Protein AF-A0A7S1SXL2-F1 (afdb_monomer_lite)

Secondary structure (DSSP, 8-state):
-TTHHHHT--SSS---------SHHHHHHHHHTS-GGGGSEETTTTEES----HHHHHHHHHHTSTT-EEEHHHHHHHHTT-TT--SPPPPPSB-SSS-EEEHHHHHHHHS-S--EEEE-TT----TT--TT--TTS-EEEE--

Organism: NCBI:txid63592

Sequence (144 aa):
LSVTSPYNADFDGDEMNMHVPQSPETKAEFSEIMAVARNIVSPQSNKPVMGIVQDTLLGCRLMTKRDTMISKELFMNICLWVDDWDGTIPAPAILKPRPLWTGKQIFNMFLPNVNLKKSSAWHADPKGESEDISTGDTRVLIQN

Structure (mmCIF, N/CA/C/O backbone):
data_AF-A0A7S1SXL2-F1
#
_entry.id   AF-A0A7S1SXL2-F1
#
loop_
_atom_site.group_PDB
_atom_site.id
_atom_site.type_symbol
_atom_site.label_atom_id
_atom_site.label_alt_id
_atom_site.label_comp_id
_atom_site.label_asym_id
_atom_site.label_entity_id
_atom_site.label_seq_id
_atom_site.pdbx_PDB_ins_code
_atom_site.Cartn_x
_atom_site.Cartn_y
_atom_site.Cartn_z
_atom_site.occupancy
_atom_site.B_iso_or_equiv
_atom_site.auth_seq_id
_atom_site.auth_comp_id
_atom_site.auth_asym_id
_atom_site.auth_atom_id
_atom_site.pdbx_PDB_model_num
ATOM 1 N N . LEU A 1 1 ? 0.928 -3.902 8.760 1.00 91.50 1 LEU A N 1
ATOM 2 C CA . LEU A 1 1 ? 2.169 -3.100 8.881 1.00 91.50 1 LEU A CA 1
ATOM 3 C C . LEU A 1 1 ? 1.889 -1.603 8.968 1.00 91.50 1 LEU A C 1
ATOM 5 O O . LEU A 1 1 ? 2.352 -0.996 9.909 1.00 91.50 1 LEU A O 1
ATOM 9 N N . SER A 1 2 ? 1.088 -0.996 8.087 1.00 94.50 2 SER A N 1
ATOM 10 C CA . SER A 1 2 ? 0.851 0.465 8.103 1.00 94.50 2 SER A CA 1
ATOM 11 C C . SER A 1 2 ? 0.239 1.059 9.383 1.00 94.50 2 SER A C 1
ATOM 13 O O . SER A 1 2 ? 0.300 2.270 9.570 1.00 94.50 2 SER A O 1
ATOM 15 N N . VAL A 1 3 ? -0.331 0.228 10.261 1.00 95.75 3 VAL A N 1
ATOM 16 C CA . VAL A 1 3 ? -0.855 0.638 11.575 1.00 95.75 3 VAL A CA 1
ATOM 17 C C . VAL A 1 3 ? 0.211 0.676 12.677 1.00 95.75 3 VAL A C 1
ATOM 19 O O . VAL A 1 3 ? -0.079 1.172 13.754 1.00 95.75 3 VAL A O 1
ATOM 22 N N . THR A 1 4 ? 1.442 0.206 12.448 1.00 96.06 4 THR A N 1
ATOM 23 C CA . THR A 1 4 ? 2.496 0.250 13.483 1.00 96.06 4 THR A CA 1
ATOM 24 C C . THR A 1 4 ? 2.891 1.681 13.837 1.00 96.06 4 THR A C 1
ATOM 26 O O . THR A 1 4 ? 3.115 1.987 15.002 1.00 96.06 4 THR A O 1
ATOM 29 N N . SER A 1 5 ? 2.900 2.584 12.848 1.00 94.81 5 SER A N 1
ATOM 30 C CA . SER A 1 5 ? 3.252 3.995 13.034 1.00 94.81 5 SER A CA 1
ATOM 31 C C . SER A 1 5 ? 2.370 4.724 14.059 1.00 94.81 5 SER A C 1
ATOM 33 O O . SER A 1 5 ? 2.938 5.307 14.980 1.00 94.81 5 SER A O 1
ATOM 35 N N . PRO A 1 6 ? 1.022 4.707 13.974 1.00 96.19 6 PRO A N 1
ATOM 36 C CA . PRO A 1 6 ? 0.189 5.364 14.983 1.00 96.19 6 PRO A CA 1
ATOM 37 C C . PRO A 1 6 ? 0.241 4.703 16.368 1.00 96.19 6 PRO A C 1
ATOM 39 O O . PRO A 1 6 ? 0.041 5.403 17.356 1.00 96.19 6 PRO A O 1
ATOM 42 N N . TYR A 1 7 ? 0.521 3.398 16.461 1.00 96.19 7 TYR A N 1
ATOM 43 C CA . TYR A 1 7 ? 0.690 2.719 17.754 1.00 96.19 7 TYR A CA 1
ATOM 44 C C . TYR A 1 7 ? 2.090 2.882 18.350 1.00 96.19 7 TYR A C 1
ATOM 46 O O . TYR A 1 7 ? 2.291 2.506 19.500 1.00 96.19 7 TYR A O 1
ATOM 54 N N . ASN A 1 8 ? 3.036 3.454 17.594 1.00 94.69 8 ASN A N 1
ATOM 55 C CA . ASN A 1 8 ? 4.451 3.511 17.956 1.00 94.69 8 ASN A CA 1
ATOM 56 C C . ASN A 1 8 ? 4.972 2.147 18.442 1.00 94.69 8 ASN A C 1
ATOM 58 O O . ASN A 1 8 ? 5.681 2.070 19.440 1.00 94.69 8 ASN A O 1
ATOM 62 N N . ALA A 1 9 ? 4.547 1.094 17.746 1.00 95.44 9 ALA A N 1
ATOM 63 C CA . ALA A 1 9 ? 4.866 -0.283 18.077 1.00 95.44 9 ALA A CA 1
ATOM 64 C C . ALA A 1 9 ? 5.881 -0.846 17.084 1.00 95.44 9 ALA A C 1
ATOM 66 O O . ALA A 1 9 ? 5.879 -0.480 15.898 1.00 95.44 9 ALA A O 1
ATOM 67 N N . ASP A 1 10 ? 6.682 -1.788 17.551 1.00 93.75 10 ASP A N 1
ATOM 68 C CA . ASP A 1 10 ? 7.487 -2.663 16.718 1.00 93.75 10 ASP A CA 1
ATOM 69 C C . ASP A 1 10 ? 7.120 -4.146 16.954 1.00 93.75 10 ASP A C 1
ATOM 71 O O . ASP A 1 10 ? 5.998 -4.466 17.349 1.00 93.75 10 ASP A O 1
ATOM 75 N N . PHE A 1 11 ? 7.991 -5.073 16.549 1.00 95.06 11 PHE A N 1
ATOM 76 C CA . PHE A 1 11 ? 7.755 -6.517 16.665 1.00 95.06 11 PHE A CA 1
ATOM 77 C C . PHE A 1 11 ? 8.891 -7.222 17.421 1.00 95.06 11 PHE A C 1
ATOM 79 O O . PHE A 1 11 ? 9.175 -8.388 17.139 1.00 95.06 11 PHE A O 1
ATOM 86 N N . ASP A 1 12 ? 9.572 -6.528 18.338 1.00 97.06 12 ASP A N 1
ATOM 87 C CA . ASP A 1 12 ? 10.683 -7.089 19.118 1.00 97.06 12 ASP A CA 1
ATOM 88 C C . ASP A 1 12 ? 10.264 -7.679 20.483 1.00 97.06 12 ASP A C 1
ATOM 90 O O . ASP A 1 12 ? 11.074 -8.313 21.165 1.00 97.06 12 ASP A O 1
ATOM 94 N N . GLY A 1 13 ? 8.980 -7.551 20.833 1.00 96.69 13 GLY A N 1
ATOM 95 C CA . GLY A 1 13 ? 8.417 -8.024 22.099 1.00 96.69 13 GLY A CA 1
ATOM 96 C C . GLY A 1 13 ? 7.257 -7.187 22.644 1.00 96.69 13 GLY A C 1
ATOM 97 O O . GLY A 1 13 ? 6.745 -7.527 23.708 1.00 96.69 13 GLY A O 1
ATOM 98 N N . ASP A 1 14 ? 6.839 -6.128 21.941 1.00 97.12 14 ASP A N 1
ATOM 99 C CA . ASP A 1 14 ? 5.724 -5.265 22.340 1.00 97.12 14 ASP A CA 1
ATOM 100 C C . ASP A 1 14 ? 4.415 -6.030 22.623 1.00 97.12 14 ASP A C 1
ATOM 102 O O . ASP A 1 14 ? 3.951 -6.861 21.835 1.00 97.12 14 ASP A O 1
ATOM 106 N N . GLU A 1 15 ? 3.765 -5.682 23.736 1.00 97.56 15 GLU A N 1
ATOM 107 C CA . GLU A 1 15 ? 2.453 -6.196 24.136 1.00 97.56 15 GLU A CA 1
ATOM 108 C C . GLU A 1 15 ? 1.370 -5.121 23.955 1.00 97.56 15 GLU A C 1
ATOM 110 O O . GLU A 1 15 ? 1.563 -3.948 24.279 1.00 97.56 15 GLU A O 1
ATOM 115 N N . MET A 1 16 ? 0.189 -5.517 23.471 1.00 97.44 16 MET A N 1
ATOM 116 C CA . MET A 1 16 ? -0.962 -4.622 23.308 1.00 97.44 16 MET A CA 1
ATOM 117 C C . MET A 1 16 ? -2.220 -5.224 23.931 1.00 97.44 16 MET A C 1
ATOM 119 O O . MET A 1 16 ? -2.529 -6.401 23.748 1.00 97.44 16 MET A O 1
ATOM 123 N N . ASN A 1 17 ? -2.987 -4.387 24.629 1.00 97.50 17 ASN A N 1
ATOM 124 C CA . ASN A 1 17 ? -4.252 -4.790 25.237 1.00 97.50 17 ASN A CA 1
ATOM 125 C C . ASN A 1 17 ? -5.395 -4.760 24.219 1.00 97.50 17 ASN A C 1
ATOM 127 O O . ASN A 1 17 ? -5.465 -3.878 23.362 1.00 97.50 17 ASN A O 1
ATOM 131 N N . MET A 1 18 ? -6.342 -5.688 24.366 1.00 96.88 18 MET A N 1
ATOM 132 C CA . MET A 1 18 ? -7.566 -5.730 23.570 1.00 96.88 18 MET A CA 1
ATOM 133 C C . MET A 1 18 ? -8.790 -5.621 24.476 1.00 96.88 18 MET A C 1
ATOM 135 O O . MET A 1 18 ? -8.924 -6.353 25.456 1.00 96.88 18 MET A O 1
ATOM 139 N N . HIS A 1 19 ? -9.712 -4.732 24.113 1.00 96.25 19 HIS A N 1
ATOM 140 C CA . HIS A 1 19 ? -10.979 -4.542 24.811 1.00 96.25 19 HIS A CA 1
ATOM 141 C C . HIS A 1 19 ? -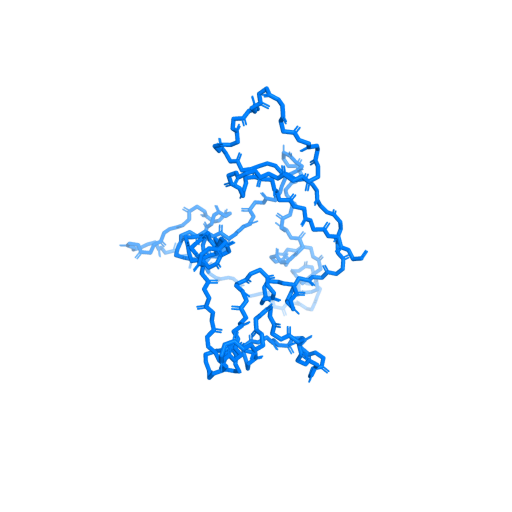12.141 -4.846 23.866 1.00 96.25 19 HIS A C 1
ATOM 143 O O . HIS A 1 19 ? -12.165 -4.369 22.734 1.00 96.25 19 HIS A O 1
ATOM 149 N N . VAL A 1 20 ? -13.112 -5.635 24.335 1.00 96.69 20 VAL A N 1
ATOM 150 C CA . VAL A 1 20 ? -14.275 -6.039 23.532 1.00 96.69 20 VAL A CA 1
ATOM 151 C C . VAL A 1 20 ? -15.519 -5.274 23.996 1.00 96.69 20 VAL A C 1
ATOM 153 O O . VAL A 1 20 ? -16.004 -5.539 25.104 1.00 96.69 20 VAL A O 1
ATOM 156 N N . PRO A 1 21 ? -16.078 -4.361 23.179 1.00 96.38 21 PRO A N 1
ATOM 157 C CA . PRO A 1 21 ? -17.298 -3.641 23.531 1.00 96.38 21 PRO A CA 1
ATOM 158 C C . PRO A 1 21 ? -18.501 -4.593 23.570 1.00 96.38 21 PRO A C 1
ATOM 160 O O . PRO A 1 21 ? -18.696 -5.413 22.670 1.00 96.38 21 PRO A O 1
ATOM 163 N N . GLN A 1 22 ? -19.316 -4.490 24.622 1.00 97.31 22 GLN A N 1
ATOM 164 C CA . GLN A 1 22 ? -20.421 -5.425 24.871 1.00 97.31 22 GLN A CA 1
ATOM 165 C C . GLN A 1 22 ? -21.770 -4.907 24.358 1.00 97.31 22 GLN A C 1
ATOM 167 O O . GLN A 1 22 ? -22.511 -5.661 23.724 1.00 97.31 22 GLN A O 1
ATOM 172 N N . SER A 1 23 ? -22.078 -3.628 24.586 1.00 98.00 23 SER A N 1
ATOM 173 C CA . SER A 1 23 ? -23.354 -3.020 24.200 1.00 98.00 23 SER A CA 1
ATOM 174 C C . SER A 1 23 ? -23.397 -2.663 22.706 1.00 98.00 23 SER A C 1
ATOM 176 O O . SER A 1 23 ? -22.357 -2.358 22.108 1.00 98.00 23 SER A O 1
ATOM 178 N N . PRO A 1 24 ? -24.580 -2.708 22.068 1.00 97.56 24 PRO A N 1
ATOM 179 C CA . PRO A 1 24 ? -24.725 -2.316 20.668 1.00 97.56 24 PRO A CA 1
ATOM 180 C C . PRO A 1 24 ? -24.397 -0.834 20.437 1.00 97.56 24 PRO A C 1
ATOM 182 O O . PRO A 1 24 ? -23.816 -0.502 19.407 1.00 97.56 24 PRO A O 1
ATOM 185 N N . GLU A 1 25 ? -24.685 0.040 21.403 1.00 97.81 25 GLU A N 1
ATOM 186 C CA . GLU A 1 25 ? -24.388 1.473 21.325 1.00 97.81 25 GLU A CA 1
ATOM 187 C C . GLU A 1 25 ? -22.877 1.716 21.271 1.00 97.81 25 GLU A C 1
ATOM 189 O O . GLU A 1 25 ? -22.385 2.411 20.383 1.00 97.81 25 GLU A O 1
ATOM 194 N N . THR A 1 26 ? -22.118 1.078 22.166 1.00 96.81 26 THR A N 1
ATOM 195 C CA . THR A 1 26 ? -20.658 1.208 22.178 1.00 96.81 26 THR A CA 1
ATOM 196 C C . THR A 1 26 ? -20.046 0.544 20.946 1.00 96.81 26 THR A C 1
ATOM 198 O O . THR A 1 26 ? -19.111 1.082 20.366 1.00 96.81 26 THR A O 1
ATOM 201 N N . LYS A 1 27 ? -20.587 -0.583 20.464 1.00 97.44 27 LYS A N 1
ATOM 202 C CA . LYS A 1 27 ? -20.130 -1.178 19.194 1.00 97.44 27 LYS A CA 1
ATOM 203 C C . LYS A 1 27 ? -20.266 -0.202 18.023 1.00 97.44 27 LYS A C 1
ATOM 205 O O . LYS A 1 27 ? -19.319 -0.081 17.250 1.00 97.44 27 LYS A O 1
ATOM 210 N N . ALA A 1 28 ? -21.394 0.504 17.929 1.00 97.38 28 ALA A N 1
ATOM 211 C CA . ALA A 1 28 ? -21.616 1.514 16.898 1.00 97.38 28 ALA A CA 1
ATOM 212 C C . ALA A 1 28 ? -20.619 2.682 17.016 1.00 97.38 28 ALA A C 1
ATOM 214 O O . ALA A 1 28 ? -20.056 3.118 16.014 1.00 97.38 28 ALA A O 1
ATOM 215 N N . GLU A 1 29 ? -20.341 3.147 18.237 1.00 97.38 29 GLU A N 1
ATOM 216 C CA . GLU A 1 29 ? -19.347 4.197 18.493 1.00 97.38 29 GLU A CA 1
ATOM 217 C C . GLU A 1 29 ? -17.939 3.779 18.039 1.00 97.38 29 GLU A C 1
ATOM 219 O O . GLU A 1 29 ? -17.251 4.526 17.337 1.00 97.38 29 GLU A O 1
ATOM 224 N N . PHE A 1 30 ? -17.525 2.552 18.367 1.00 95.75 30 PHE A N 1
ATOM 225 C CA . PHE A 1 30 ? -16.236 2.019 17.932 1.00 95.75 30 PHE A CA 1
ATOM 226 C C . PHE A 1 30 ? -16.145 1.913 16.403 1.00 95.75 30 PHE A C 1
ATOM 228 O O . PHE A 1 30 ? -15.115 2.281 15.840 1.00 95.75 30 PHE A O 1
ATOM 235 N N . SER A 1 31 ? -17.200 1.464 15.713 1.00 95.12 31 SER A N 1
ATO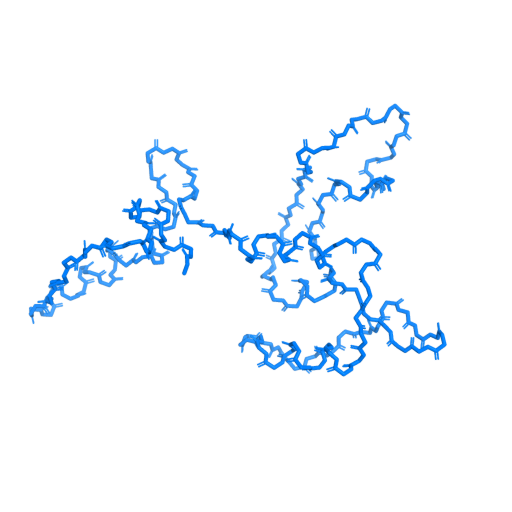M 236 C CA . SER A 1 31 ? -17.192 1.348 14.246 1.00 95.12 31 SER A CA 1
ATOM 237 C C . SER A 1 31 ? -17.261 2.692 13.515 1.00 95.12 31 SER A C 1
ATOM 239 O O . SER A 1 31 ? -16.659 2.847 12.452 1.00 95.12 31 SER A O 1
ATOM 241 N N . GLU A 1 32 ? -17.980 3.671 14.062 1.00 96.19 32 GLU A N 1
ATOM 242 C CA . GLU A 1 32 ? -18.232 4.944 13.376 1.00 96.19 32 GLU A CA 1
ATOM 243 C C . GLU A 1 32 ? -17.227 6.043 13.728 1.00 96.19 32 GLU A C 1
ATOM 245 O O . GLU A 1 32 ? -16.989 6.928 12.905 1.00 96.19 32 GLU A O 1
ATOM 250 N N . ILE A 1 33 ? -16.619 5.994 14.918 1.00 95.75 33 ILE A N 1
ATOM 251 C CA . ILE A 1 33 ? -15.708 7.040 15.408 1.00 95.75 33 ILE A CA 1
ATOM 252 C C . ILE A 1 33 ? -14.285 6.499 15.561 1.00 95.75 33 ILE A C 1
ATOM 254 O O . ILE A 1 33 ? -13.337 7.081 15.035 1.00 95.75 33 ILE A O 1
ATOM 258 N N . MET A 1 34 ? -14.121 5.368 16.252 1.00 95.88 34 MET A N 1
ATOM 259 C CA . MET A 1 34 ? -12.792 4.846 16.614 1.00 95.88 34 MET A CA 1
ATOM 260 C C . MET A 1 34 ? -12.193 3.894 15.573 1.00 95.88 34 MET A C 1
ATOM 262 O O . MET A 1 34 ? -11.063 3.432 15.736 1.00 95.88 34 MET A O 1
ATOM 266 N N . ALA A 1 35 ? -12.913 3.600 14.487 1.00 96.56 35 ALA A N 1
ATOM 267 C CA . ALA A 1 35 ? -12.416 2.714 13.447 1.00 96.56 35 ALA A CA 1
ATOM 268 C C . ALA A 1 35 ? -11.115 3.253 12.840 1.00 96.56 35 ALA A C 1
ATOM 270 O O . ALA A 1 35 ? -11.012 4.424 12.466 1.00 96.56 35 ALA A O 1
ATOM 271 N N . VAL A 1 36 ? -10.125 2.372 12.685 1.00 96.44 36 VAL A N 1
ATOM 272 C CA . VAL A 1 36 ? -8.782 2.722 12.194 1.00 96.44 36 VAL A CA 1
ATOM 273 C C . VAL A 1 36 ? -8.844 3.422 10.833 1.00 96.44 36 VAL A C 1
ATOM 275 O O . VAL A 1 36 ? -8.197 4.447 10.640 1.00 96.44 36 VAL A O 1
ATOM 278 N N . ALA A 1 37 ? -9.691 2.941 9.916 1.00 94.94 37 ALA A N 1
ATOM 279 C CA . ALA A 1 37 ? -9.870 3.541 8.591 1.00 94.94 37 ALA A CA 1
ATOM 280 C C . ALA A 1 37 ? -10.364 5.002 8.638 1.00 94.94 37 ALA A C 1
ATOM 282 O O . ALA A 1 37 ? -10.043 5.789 7.751 1.00 94.94 37 ALA A O 1
ATOM 283 N N . ARG A 1 38 ? -11.101 5.392 9.687 1.00 95.50 38 ARG A N 1
ATOM 284 C CA . ARG A 1 38 ? -11.580 6.771 9.893 1.00 95.50 38 ARG A CA 1
ATOM 285 C C . ARG A 1 38 ? -10.541 7.673 10.557 1.00 95.50 38 ARG A C 1
ATOM 287 O O . ARG A 1 38 ? -10.672 8.889 10.510 1.00 95.50 38 ARG A O 1
ATOM 294 N N . ASN A 1 39 ? -9.485 7.082 11.110 1.00 95.88 39 ASN A N 1
ATOM 295 C CA . ASN A 1 39 ? -8.410 7.766 11.826 1.00 95.88 39 ASN A CA 1
ATOM 296 C C . ASN A 1 39 ? -7.092 7.785 11.025 1.00 95.88 39 ASN A C 1
ATOM 298 O O . ASN A 1 39 ? -6.009 7.901 11.594 1.00 95.88 39 ASN A O 1
ATOM 302 N N . ILE A 1 40 ? -7.161 7.688 9.688 1.00 97.31 40 ILE A N 1
ATOM 303 C CA . ILE A 1 40 ? -5.982 7.792 8.807 1.00 97.31 40 ILE A CA 1
ATOM 304 C C . ILE A 1 40 ? -5.353 9.188 8.875 1.00 97.31 40 ILE A C 1
ATOM 306 O O . ILE A 1 40 ? -4.127 9.296 8.870 1.00 97.31 40 ILE A O 1
ATOM 310 N N . VAL A 1 41 ? -6.161 10.250 8.945 1.00 97.06 41 VAL A N 1
ATOM 311 C CA .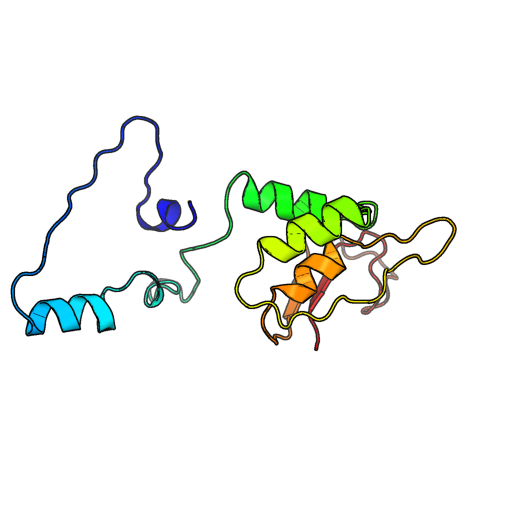 VAL A 1 41 ? -5.701 11.647 9.001 1.00 97.06 41 VAL A CA 1
ATOM 312 C C . VAL A 1 41 ? -5.880 12.186 10.413 1.00 97.06 41 VAL A C 1
ATOM 314 O O . VAL A 1 41 ? -6.994 12.210 10.928 1.00 97.06 41 VAL A O 1
ATOM 317 N N . SER A 1 42 ? -4.789 12.648 11.028 1.00 95.44 42 SER A N 1
ATOM 318 C CA . SER A 1 42 ? -4.837 13.195 12.386 1.00 95.44 42 SER A CA 1
ATOM 319 C C . SER A 1 42 ? -5.116 14.703 12.381 1.00 95.44 42 SER A C 1
ATOM 321 O O . SER A 1 42 ? -4.432 15.443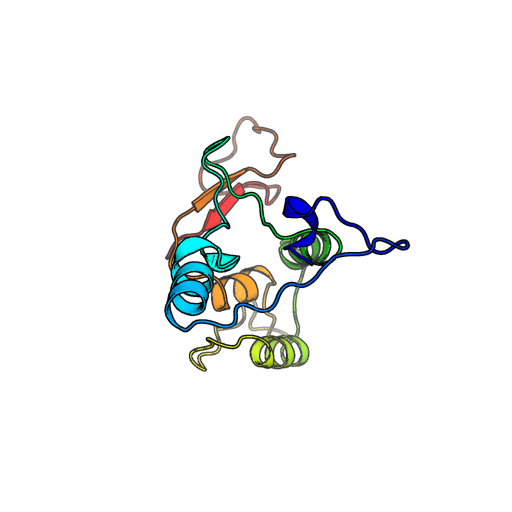 11.660 1.00 95.44 42 SER A O 1
ATOM 323 N N . PRO A 1 43 ? -6.034 15.196 13.236 1.00 96.44 43 PRO A N 1
ATOM 324 C CA . PRO A 1 43 ? -6.286 16.628 13.398 1.00 96.44 43 PRO A CA 1
ATOM 325 C C . PRO A 1 43 ? -5.115 17.373 14.061 1.00 96.44 43 PRO A C 1
ATOM 327 O O . PRO A 1 43 ? -5.029 18.590 13.948 1.00 96.44 43 PRO A O 1
ATOM 330 N N . GLN A 1 44 ? -4.180 16.671 14.717 1.00 96.38 44 GLN A N 1
ATOM 331 C CA . GLN A 1 44 ? -3.024 17.291 15.382 1.00 96.38 44 GLN A CA 1
ATOM 332 C C . GLN A 1 44 ? -2.127 18.061 14.402 1.00 96.38 44 GLN A C 1
ATOM 334 O O . GLN A 1 44 ? -1.571 19.102 14.744 1.00 96.38 44 GLN A O 1
ATOM 339 N N . SER A 1 45 ? -1.950 17.529 13.190 1.00 95.31 45 SER A N 1
ATOM 340 C CA . SER A 1 45 ? -1.074 18.121 12.171 1.00 95.31 45 SER A CA 1
ATOM 341 C C . SER A 1 45 ? -1.707 18.205 10.783 1.00 95.31 45 SER A C 1
ATOM 343 O O . SER A 1 45 ? -1.032 18.621 9.840 1.00 95.31 45 SER A O 1
ATOM 345 N N . ASN A 1 46 ? -2.990 17.841 10.657 1.00 96.25 46 ASN A N 1
ATOM 346 C CA . ASN A 1 46 ? -3.743 17.773 9.400 1.00 96.25 46 ASN A CA 1
ATOM 347 C C . ASN A 1 46 ? -3.036 16.927 8.330 1.00 96.25 46 ASN A C 1
ATOM 349 O O . ASN A 1 46 ? -2.986 17.289 7.154 1.00 96.25 46 ASN A O 1
ATOM 353 N N . LYS A 1 47 ? -2.430 15.812 8.752 1.00 95.62 47 LYS A N 1
ATOM 354 C CA . LYS A 1 47 ? -1.641 14.919 7.895 1.00 95.62 47 LYS A CA 1
ATOM 355 C C . LYS A 1 47 ? -1.980 13.453 8.172 1.00 95.62 47 LYS A C 1
ATOM 357 O O . LYS A 1 47 ? -2.382 13.128 9.293 1.00 95.62 47 LYS A O 1
ATOM 362 N N . PRO A 1 48 ? -1.809 12.564 7.176 1.00 96.31 48 PRO A N 1
ATOM 363 C CA . PRO A 1 48 ? -1.924 11.129 7.391 1.00 96.31 48 PRO A CA 1
ATOM 364 C C . PRO A 1 48 ? -0.904 10.633 8.421 1.00 96.31 48 PRO A C 1
ATOM 366 O O . PRO A 1 48 ? 0.272 10.985 8.335 1.00 96.31 48 PRO A O 1
ATOM 369 N N . VAL A 1 49 ? -1.352 9.809 9.369 1.00 95.94 49 VAL A N 1
ATOM 370 C CA . VAL A 1 49 ? -0.491 9.133 10.364 1.00 95.94 49 VAL A CA 1
ATOM 371 C C . VAL A 1 49 ? -0.192 7.681 9.997 1.00 95.94 49 VAL A C 1
ATOM 373 O O . VAL A 1 49 ? 0.703 7.066 10.568 1.00 95.94 49 VAL A O 1
ATOM 376 N N . MET A 1 50 ? -0.919 7.143 9.018 1.00 96.31 50 MET A N 1
ATOM 377 C CA . MET A 1 50 ? -0.679 5.833 8.422 1.00 96.31 50 MET A CA 1
ATOM 378 C C . MET A 1 50 ? -0.148 5.995 7.001 1.00 96.31 50 MET A C 1
ATOM 380 O O . MET A 1 50 ? -0.575 6.879 6.257 1.00 96.31 50 MET A O 1
ATOM 384 N N . GLY A 1 51 ? 0.771 5.115 6.614 1.00 95.31 51 GLY A N 1
ATOM 385 C CA . GLY A 1 51 ? 1.373 5.134 5.288 1.00 95.31 51 GLY A CA 1
ATOM 386 C C . GLY A 1 51 ? 2.010 3.805 4.908 1.00 95.31 51 GLY A C 1
ATOM 387 O O . GLY A 1 51 ? 2.022 2.841 5.676 1.00 95.31 51 GLY A O 1
ATOM 388 N N . ILE A 1 52 ? 2.543 3.756 3.692 1.00 95.69 52 ILE A N 1
ATOM 389 C CA . ILE A 1 52 ? 3.348 2.629 3.226 1.00 95.69 52 ILE A CA 1
ATOM 390 C C . ILE A 1 52 ? 4.734 2.736 3.868 1.00 95.69 52 ILE A C 1
ATOM 392 O O . ILE A 1 52 ? 5.394 3.768 3.751 1.00 95.69 52 ILE A O 1
ATOM 396 N N . VAL A 1 53 ? 5.167 1.675 4.545 1.00 94.31 53 VAL A N 1
ATOM 397 C CA . VAL A 1 53 ? 6.402 1.646 5.344 1.00 94.31 53 VAL A CA 1
ATOM 398 C C . VAL A 1 53 ? 7.246 0.414 5.010 1.00 94.31 53 VAL A C 1
ATOM 400 O O . VAL A 1 53 ? 6.761 -0.519 4.369 1.00 94.31 53 VAL A O 1
ATOM 403 N N . GLN A 1 54 ? 8.509 0.423 5.450 1.00 94.00 54 GLN A N 1
ATOM 404 C CA . GLN A 1 54 ? 9.435 -0.718 5.390 1.00 94.00 54 GLN A CA 1
ATOM 405 C C . GLN A 1 54 ? 9.547 -1.329 3.976 1.00 94.00 54 GLN A C 1
ATOM 407 O O . GLN A 1 54 ? 9.753 -0.603 2.998 1.00 94.00 54 GLN A O 1
ATOM 412 N N . ASP A 1 55 ? 9.416 -2.649 3.858 1.00 96.62 55 ASP A N 1
ATOM 413 C CA . ASP A 1 55 ? 9.646 -3.402 2.626 1.00 96.62 55 ASP A CA 1
ATOM 414 C C . ASP A 1 55 ? 8.700 -2.996 1.508 1.00 96.62 55 ASP A C 1
ATOM 416 O O . ASP A 1 55 ? 9.110 -2.909 0.354 1.00 96.62 55 ASP A O 1
ATOM 420 N N . THR A 1 56 ? 7.444 -2.683 1.833 1.00 96.00 56 THR A N 1
ATOM 421 C CA . THR A 1 56 ? 6.488 -2.229 0.824 1.00 96.00 56 THR A CA 1
ATOM 422 C C . THR A 1 56 ? 6.929 -0.889 0.248 1.00 96.00 56 THR A C 1
ATOM 424 O O . THR A 1 56 ? 6.915 -0.718 -0.965 1.00 96.00 56 THR A O 1
ATOM 427 N N . LEU A 1 57 ? 7.418 0.043 1.074 1.00 95.12 57 LEU A N 1
ATOM 428 C CA . LEU A 1 57 ? 7.909 1.339 0.593 1.00 95.12 57 LEU A CA 1
ATOM 429 C C . LEU A 1 57 ? 9.136 1.175 -0.317 1.00 95.12 57 LEU A C 1
ATOM 431 O O . LEU A 1 57 ? 9.221 1.799 -1.380 1.00 95.12 57 LEU A O 1
ATOM 435 N N . LEU A 1 58 ? 10.074 0.311 0.078 1.00 95.56 58 LEU A N 1
ATOM 436 C CA . LEU A 1 58 ? 11.252 -0.012 -0.724 1.00 95.56 58 LEU A CA 1
ATOM 437 C C . LEU A 1 58 ? 10.868 -0.710 -2.038 1.00 95.56 58 LEU A C 1
ATOM 439 O O . LEU A 1 58 ? 11.351 -0.326 -3.106 1.00 95.56 58 LEU A O 1
ATOM 443 N N . GLY A 1 59 ? 9.970 -1.690 -1.966 1.00 95.56 59 GLY A N 1
ATOM 444 C CA . GLY A 1 59 ? 9.435 -2.428 -3.103 1.00 95.56 59 GLY A CA 1
ATOM 445 C C . GLY A 1 59 ? 8.743 -1.506 -4.098 1.00 95.56 59 GLY A C 1
ATOM 446 O O . GLY A 1 59 ? 9.072 -1.546 -5.281 1.00 95.56 59 GLY A O 1
ATOM 447 N N . CYS A 1 60 ? 7.887 -0.594 -3.627 1.00 94.50 60 CYS A N 1
ATOM 448 C CA . CYS A 1 60 ? 7.247 0.427 -4.456 1.00 94.50 60 CYS A CA 1
ATOM 449 C C . CYS A 1 60 ? 8.284 1.265 -5.213 1.00 94.50 60 CYS A C 1
ATOM 451 O O . CYS A 1 60 ? 8.161 1.469 -6.422 1.00 94.50 60 CYS A O 1
ATOM 453 N 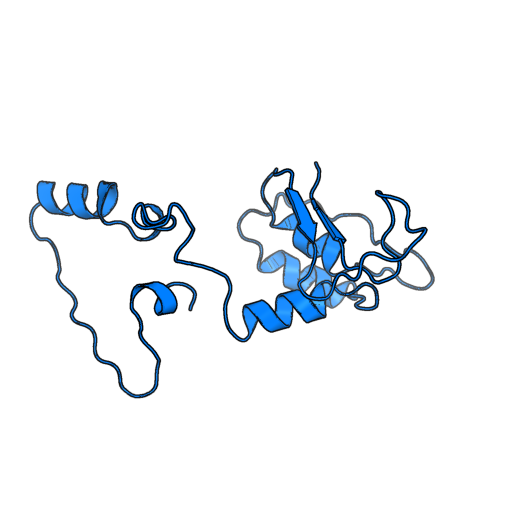N . ARG A 1 61 ? 9.348 1.714 -4.533 1.00 93.56 61 ARG A N 1
ATOM 454 C CA . ARG A 1 61 ? 10.420 2.492 -5.170 1.00 93.56 61 ARG A CA 1
ATOM 455 C C . ARG A 1 61 ? 11.143 1.685 -6.244 1.00 93.56 61 ARG A C 1
ATOM 457 O O . ARG A 1 61 ? 11.405 2.219 -7.313 1.00 93.56 61 ARG A O 1
ATOM 464 N N . LEU A 1 62 ? 11.514 0.437 -5.959 1.00 94.81 62 LEU A N 1
ATOM 465 C CA . LEU A 1 62 ? 12.244 -0.409 -6.910 1.00 94.81 62 LEU A CA 1
ATOM 466 C C . LEU A 1 62 ? 11.367 -0.794 -8.108 1.00 94.81 62 LEU A C 1
ATOM 468 O O . LEU A 1 62 ? 11.828 -0.763 -9.247 1.00 94.81 62 LEU A O 1
ATOM 472 N N . MET A 1 63 ? 10.093 -1.089 -7.858 1.00 94.69 63 MET A N 1
ATOM 473 C CA . MET A 1 63 ? 9.125 -1.466 -8.882 1.00 94.69 63 MET A CA 1
ATOM 474 C C . MET A 1 63 ? 8.809 -0.309 -9.837 1.00 94.69 63 MET A C 1
ATOM 476 O O . MET A 1 63 ? 8.679 -0.525 -11.037 1.00 94.69 63 MET A O 1
ATOM 480 N N . THR A 1 64 ? 8.710 0.922 -9.331 1.00 94.62 64 THR A N 1
ATOM 481 C CA . THR A 1 64 ? 8.300 2.090 -10.133 1.00 94.62 64 THR A CA 1
ATOM 482 C C . THR A 1 64 ? 9.429 2.747 -10.926 1.00 94.62 64 THR A C 1
ATOM 484 O O . THR A 1 64 ? 9.153 3.674 -11.690 1.00 94.62 64 THR A O 1
ATOM 487 N N . LYS A 1 65 ? 10.680 2.278 -10.822 1.00 94.38 65 LYS A N 1
ATOM 488 C CA . LYS A 1 65 ? 11.776 2.803 -11.652 1.00 94.38 65 LYS A CA 1
ATOM 489 C C . LYS A 1 65 ? 11.536 2.547 -13.144 1.00 94.38 65 LYS A C 1
ATOM 491 O O . LYS A 1 65 ? 10.915 1.562 -13.533 1.00 94.38 65 LYS A O 1
ATOM 496 N N . ARG A 1 66 ? 12.041 3.446 -13.996 1.00 92.38 66 ARG A N 1
ATOM 497 C CA . ARG A 1 66 ? 11.903 3.374 -15.465 1.00 92.38 66 ARG A CA 1
ATOM 498 C C . ARG A 1 66 ? 12.509 2.109 -16.091 1.00 92.38 66 ARG A C 1
ATOM 500 O O . ARG A 1 66 ? 12.022 1.663 -17.124 1.00 92.38 66 ARG A O 1
ATOM 507 N N . ASP A 1 67 ? 13.554 1.553 -15.492 1.00 93.69 67 ASP A N 1
ATOM 508 C CA . ASP A 1 67 ? 14.272 0.360 -15.953 1.00 93.69 67 ASP A CA 1
ATOM 509 C C . ASP A 1 67 ? 13.627 -0.965 -15.511 1.00 93.69 67 ASP A C 1
ATOM 511 O O . ASP A 1 67 ? 13.998 -2.028 -16.012 1.00 93.69 67 ASP A O 1
ATOM 515 N N . THR A 1 68 ? 12.626 -0.921 -14.628 1.00 95.19 68 THR A N 1
ATOM 516 C CA . THR A 1 68 ? 11.947 -2.122 -14.138 1.00 95.19 68 THR A CA 1
ATOM 517 C C . THR A 1 68 ? 10.858 -2.579 -15.110 1.00 95.19 68 THR A C 1
ATOM 519 O O . THR A 1 68 ? 9.784 -1.978 -15.213 1.00 95.19 68 THR A O 1
ATOM 522 N N . MET A 1 69 ? 11.132 -3.693 -15.794 1.00 95.56 69 MET A N 1
ATOM 523 C CA . MET A 1 69 ? 10.219 -4.346 -16.735 1.00 95.56 69 MET A CA 1
ATOM 524 C C . MET A 1 69 ? 9.692 -5.664 -16.167 1.00 95.56 69 MET A C 1
ATOM 526 O O . MET A 1 69 ? 10.441 -6.453 -15.592 1.00 95.56 69 MET A O 1
ATOM 530 N N . ILE A 1 70 ? 8.406 -5.922 -16.380 1.00 95.31 70 ILE A N 1
ATOM 531 C CA . ILE A 1 70 ? 7.665 -7.054 -15.825 1.00 95.31 70 ILE A CA 1
ATOM 532 C C . ILE A 1 70 ? 7.175 -7.931 -16.979 1.00 95.31 70 ILE A C 1
ATOM 534 O O . ILE A 1 70 ? 6.586 -7.441 -17.948 1.00 95.31 70 ILE A O 1
ATOM 538 N N . SER A 1 71 ? 7.468 -9.232 -16.898 1.00 95.94 71 SER A N 1
ATOM 539 C CA . SER A 1 71 ? 7.034 -10.210 -17.898 1.00 95.94 71 SER A CA 1
ATOM 540 C C . SER A 1 71 ? 5.544 -10.507 -17.770 1.00 95.94 71 SER A C 1
ATOM 542 O O . SER A 1 71 ? 4.941 -10.278 -16.721 1.00 95.94 71 SER A O 1
ATOM 544 N N . LYS A 1 72 ? 4.949 -11.051 -18.834 1.00 93.88 72 LYS A N 1
ATOM 545 C CA . LYS A 1 72 ? 3.524 -11.391 -18.856 1.00 93.88 72 LYS A CA 1
ATOM 546 C C . LYS A 1 72 ? 3.133 -12.311 -17.698 1.00 93.88 72 LYS A C 1
ATOM 548 O O . LYS A 1 72 ? 2.107 -12.083 -17.076 1.00 93.88 72 LYS A O 1
ATOM 553 N N . GLU A 1 73 ? 3.935 -13.330 -17.401 1.00 95.06 73 GLU A N 1
ATOM 554 C CA . GLU A 1 73 ? 3.618 -14.314 -16.359 1.00 95.06 73 GLU A CA 1
ATOM 555 C C . GLU A 1 73 ? 3.547 -13.649 -14.981 1.00 95.06 73 GLU A C 1
ATOM 557 O O . GLU A 1 73 ? 2.581 -13.836 -14.244 1.00 95.06 73 GLU A O 1
ATOM 562 N N . LEU A 1 74 ? 4.544 -12.816 -14.660 1.00 94.81 74 LEU A N 1
ATOM 563 C CA . LEU A 1 74 ? 4.582 -12.090 -13.395 1.00 94.81 74 LEU A CA 1
ATOM 564 C C . LEU A 1 74 ? 3.472 -11.038 -13.316 1.00 94.81 74 LEU A C 1
ATOM 566 O O . LEU A 1 74 ? 2.838 -10.909 -12.276 1.00 94.81 74 LEU A O 1
ATOM 570 N N . PHE A 1 75 ? 3.207 -10.323 -14.412 1.00 93.62 75 PHE A N 1
ATOM 571 C CA . PHE A 1 75 ? 2.122 -9.347 -14.483 1.00 93.62 75 PHE A CA 1
ATOM 572 C C . PHE A 1 75 ? 0.769 -9.996 -14.162 1.00 93.62 75 PHE A C 1
ATOM 574 O O . PHE A 1 75 ? 0.062 -9.525 -13.278 1.00 93.62 75 PHE A O 1
ATOM 581 N N . MET A 1 76 ? 0.452 -11.123 -14.808 1.00 92.31 76 MET A N 1
ATOM 582 C CA . MET A 1 76 ? -0.804 -11.844 -14.574 1.00 92.31 76 MET A CA 1
ATOM 583 C C . MET A 1 76 ? -0.917 -12.345 -13.131 1.00 92.31 76 MET A C 1
ATOM 585 O O . MET A 1 76 ? -1.987 -12.244 -12.540 1.00 92.31 76 MET A O 1
ATOM 589 N N . ASN A 1 77 ? 0.182 -12.829 -12.542 1.00 93.81 77 ASN A N 1
ATOM 590 C CA . ASN A 1 77 ? 0.195 -13.223 -11.133 1.00 93.81 77 ASN A CA 1
ATOM 591 C C . ASN A 1 77 ? -0.073 -12.038 -10.202 1.00 93.81 77 ASN A C 1
ATOM 593 O O . ASN A 1 77 ? -0.777 -12.204 -9.214 1.00 93.81 77 ASN A O 1
ATOM 597 N N . ILE A 1 78 ? 0.466 -10.854 -10.505 1.00 92.50 78 ILE A N 1
ATOM 598 C CA . ILE A 1 78 ? 0.226 -9.644 -9.709 1.00 92.50 78 ILE A CA 1
ATOM 599 C C . ILE A 1 78 ? -1.237 -9.200 -9.818 1.00 92.50 78 ILE A C 1
ATOM 601 O O . ILE A 1 78 ? -1.820 -8.837 -8.802 1.00 92.50 78 ILE A O 1
ATOM 605 N N . CYS A 1 79 ? -1.856 -9.274 -11.002 1.00 90.38 79 CYS A N 1
ATOM 606 C CA . CYS A 1 79 ? -3.269 -8.912 -11.178 1.00 90.38 79 CYS A CA 1
ATOM 607 C C . CYS A 1 79 ? -4.213 -9.714 -10.270 1.00 90.38 79 CYS A C 1
ATOM 609 O O . CYS A 1 79 ? -5.225 -9.178 -9.838 1.00 90.38 79 CYS A O 1
ATOM 611 N N . LEU A 1 80 ? -3.869 -10.961 -9.931 1.00 91.25 80 LEU A N 1
ATOM 612 C CA . LEU A 1 80 ? -4.663 -11.788 -9.012 1.00 91.25 80 LEU A CA 1
ATOM 613 C C . LEU A 1 80 ? -4.691 -11.258 -7.570 1.00 91.25 80 LEU A C 1
ATOM 615 O O . LEU A 1 80 ? -5.550 -11.673 -6.801 1.00 91.25 80 LEU A O 1
ATOM 619 N N . TRP A 1 81 ? -3.758 -10.379 -7.197 1.00 91.94 81 TRP A N 1
ATOM 620 C CA . TRP A 1 81 ? -3.688 -9.762 -5.868 1.00 91.94 81 TRP A CA 1
ATOM 621 C C . TRP A 1 81 ? -4.389 -8.401 -5.791 1.00 91.94 81 TRP A C 1
ATOM 623 O O . TRP A 1 81 ? -4.358 -7.764 -4.741 1.00 91.94 81 TRP A O 1
ATOM 633 N N . VAL A 1 82 ? -4.970 -7.918 -6.893 1.00 88.94 82 VAL A N 1
ATOM 634 C CA . VAL A 1 82 ? -5.709 -6.651 -6.918 1.00 88.94 82 VAL A CA 1
ATOM 635 C C . VAL A 1 82 ? -7.192 -6.957 -6.715 1.00 88.94 82 VAL A C 1
ATOM 637 O O . VAL A 1 82 ? -7.860 -7.403 -7.644 1.00 88.94 82 VAL A O 1
ATOM 640 N N . ASP A 1 83 ? -7.694 -6.721 -5.500 1.00 85.06 83 ASP A N 1
ATOM 641 C CA . ASP A 1 83 ? -9.065 -7.085 -5.105 1.00 85.06 83 ASP A CA 1
ATOM 642 C C . ASP A 1 83 ? -10.145 -6.345 -5.923 1.00 85.06 83 ASP A C 1
ATOM 644 O O . ASP A 1 83 ? -11.109 -6.961 -6.373 1.00 85.06 83 ASP A O 1
ATOM 648 N N . ASP A 1 84 ? -9.957 -5.045 -6.179 1.00 84.19 84 ASP A N 1
ATOM 649 C CA . ASP A 1 84 ? -10.910 -4.184 -6.907 1.00 84.19 84 ASP A CA 1
ATOM 650 C C . ASP A 1 84 ? -10.624 -4.104 -8.423 1.00 84.19 84 ASP A C 1
ATOM 652 O O . ASP A 1 84 ? -10.896 -3.094 -9.078 1.00 84.19 84 ASP A O 1
ATOM 656 N N . TRP A 1 85 ? -10.028 -5.147 -9.007 1.00 85.38 85 TRP A N 1
ATOM 657 C CA . TRP A 1 85 ? -9.689 -5.152 -10.429 1.00 85.38 85 TRP A CA 1
ATOM 658 C C . TRP A 1 85 ? -10.919 -5.368 -11.326 1.00 85.38 85 TRP A C 1
ATOM 660 O O . TRP A 1 85 ? -11.682 -6.316 -11.163 1.00 85.38 85 TRP A O 1
ATOM 670 N N . ASP A 1 86 ? -11.067 -4.527 -12.351 1.00 85.00 86 ASP A N 1
ATOM 671 C CA . ASP A 1 86 ? -12.168 -4.561 -13.325 1.00 85.00 86 ASP A CA 1
ATOM 672 C C . ASP A 1 86 ? -12.063 -5.687 -14.377 1.00 85.00 86 ASP A C 1
ATOM 674 O O . ASP A 1 86 ? -12.914 -5.806 -15.262 1.00 85.00 86 ASP A O 1
ATOM 678 N N . GLY A 1 87 ? -11.018 -6.517 -14.308 1.00 84.81 87 GLY A N 1
ATOM 679 C CA . GLY A 1 87 ? -10.754 -7.593 -15.264 1.00 84.81 87 GLY A CA 1
ATOM 680 C C . GLY A 1 87 ? -10.117 -7.125 -16.577 1.00 84.81 87 GLY A C 1
ATOM 681 O O . GLY A 1 87 ? -9.839 -7.951 -17.453 1.00 84.81 87 GLY A O 1
ATOM 682 N N . THR A 1 88 ? -9.854 -5.824 -16.743 1.00 88.12 88 THR A N 1
ATOM 683 C CA . THR A 1 88 ? -9.227 -5.289 -17.952 1.00 88.12 88 THR A CA 1
ATOM 684 C C . THR A 1 88 ? -7.707 -5.305 -17.839 1.00 88.12 88 THR A C 1
ATOM 686 O O . THR A 1 88 ? -7.105 -4.847 -16.867 1.00 88.12 88 THR A O 1
ATOM 689 N N . ILE A 1 89 ? -7.053 -5.875 -18.852 1.00 89.31 89 ILE A N 1
ATOM 690 C CA . ILE A 1 89 ? -5.592 -5.930 -18.916 1.00 89.31 89 ILE A CA 1
ATOM 691 C C . ILE A 1 89 ? -5.105 -4.788 -19.812 1.00 89.31 89 ILE A C 1
ATOM 693 O O . ILE A 1 89 ? -5.436 -4.781 -21.003 1.00 89.31 89 ILE A O 1
ATOM 697 N N . PRO A 1 90 ? -4.288 -3.850 -19.300 1.00 91.88 90 PRO A N 1
ATOM 698 C CA . PRO A 1 90 ? -3.714 -2.799 -20.123 1.00 91.88 90 PRO A CA 1
ATOM 699 C C . PRO A 1 90 ? -2.760 -3.375 -21.171 1.00 91.88 90 PRO A C 1
ATOM 701 O O . PRO A 1 90 ? -2.069 -4.376 -20.945 1.00 91.88 90 PRO A O 1
ATOM 704 N N . ALA A 1 91 ? -2.666 -2.697 -22.316 1.00 94.06 91 ALA A N 1
ATOM 705 C CA . ALA A 1 91 ? -1.680 -3.035 -23.331 1.00 94.06 91 ALA A CA 1
ATOM 706 C C . ALA A 1 91 ? -0.249 -2.925 -22.756 1.00 94.06 91 ALA A C 1
ATOM 708 O O . ALA A 1 91 ? 0.048 -1.982 -22.012 1.00 94.06 91 ALA A O 1
ATOM 709 N N . PRO A 1 92 ? 0.656 -3.863 -23.087 1.00 95.50 92 PRO A N 1
ATOM 710 C CA . PRO A 1 92 ? 2.036 -3.804 -22.620 1.00 95.50 92 PRO A CA 1
ATOM 711 C C . PRO A 1 92 ? 2.726 -2.542 -23.146 1.00 95.50 92 PRO A C 1
ATOM 713 O O . PRO A 1 92 ? 2.532 -2.160 -24.301 1.00 95.50 92 PRO A O 1
ATOM 716 N N . ALA A 1 93 ? 3.569 -1.919 -22.318 1.00 95.19 93 ALA A N 1
ATOM 717 C CA . ALA A 1 93 ? 4.369 -0.761 -22.723 1.00 95.19 93 ALA A CA 1
ATOM 718 C C . ALA A 1 93 ? 5.309 -1.080 -23.899 1.00 95.19 93 ALA A C 1
ATOM 720 O O . ALA A 1 93 ? 5.592 -0.217 -24.727 1.00 95.19 93 ALA A O 1
ATOM 721 N N . ILE A 1 94 ? 5.785 -2.325 -23.986 1.00 95.19 94 ILE A N 1
ATOM 722 C CA . ILE A 1 94 ? 6.609 -2.814 -25.094 1.00 95.19 94 ILE A CA 1
ATOM 723 C C . ILE A 1 94 ? 5.932 -4.047 -25.683 1.00 95.19 94 ILE A C 1
ATOM 725 O O . ILE A 1 94 ? 5.726 -5.027 -24.976 1.00 95.19 94 ILE A O 1
ATOM 729 N N . LEU A 1 95 ? 5.612 -4.023 -26.981 1.00 94.38 95 LEU A N 1
ATOM 730 C CA . LEU A 1 95 ? 4.947 -5.145 -27.658 1.00 94.38 95 LEU A CA 1
ATOM 731 C C . LEU A 1 95 ? 5.931 -6.168 -28.249 1.00 94.38 95 LEU A C 1
ATOM 733 O O . LEU A 1 95 ? 5.648 -7.364 -28.259 1.00 94.38 95 LEU A O 1
ATOM 737 N N . LYS A 1 96 ? 7.073 -5.708 -28.775 1.00 93.88 96 LYS A N 1
ATOM 738 C CA . LYS A 1 96 ? 8.087 -6.538 -29.449 1.00 93.88 96 LYS A CA 1
ATOM 739 C C . LYS A 1 96 ? 9.473 -6.273 -28.849 1.00 93.88 96 LYS A C 1
ATOM 741 O O . LYS A 1 96 ? 9.737 -5.135 -28.472 1.00 93.88 96 LYS A O 1
ATOM 746 N N . PRO A 1 97 ? 10.375 -7.271 -28.790 1.00 93.56 97 PRO A N 1
ATOM 747 C CA . PRO A 1 97 ? 10.231 -8.649 -29.284 1.00 93.56 97 PRO A CA 1
ATOM 748 C C . PRO A 1 97 ? 9.347 -9.542 -28.400 1.00 93.56 97 PRO A C 1
ATOM 750 O O . PRO A 1 97 ? 8.853 -10.561 -28.870 1.00 93.56 97 PRO A O 1
ATOM 753 N N . ARG A 1 98 ? 9.115 -9.146 -27.145 1.00 93.31 98 ARG A N 1
ATOM 754 C CA . ARG A 1 98 ? 8.213 -9.812 -26.198 1.00 93.31 98 ARG A CA 1
ATOM 755 C C . ARG A 1 98 ? 7.360 -8.768 -25.468 1.00 93.31 98 ARG A C 1
ATOM 757 O O . ARG A 1 98 ? 7.862 -7.661 -25.265 1.00 93.31 98 ARG A O 1
ATOM 764 N N . PRO A 1 99 ? 6.127 -9.107 -25.057 1.00 94.69 99 PRO A N 1
ATOM 765 C CA . PRO A 1 99 ? 5.274 -8.187 -24.321 1.00 94.69 99 PRO A CA 1
ATOM 766 C C . PRO A 1 99 ? 5.839 -7.933 -22.917 1.00 94.69 99 PRO A C 1
ATOM 768 O O . PRO A 1 99 ? 6.075 -8.881 -22.163 1.00 94.69 99 PRO A O 1
ATOM 771 N N . LEU A 1 100 ? 6.066 -6.662 -22.578 1.00 96.31 100 LEU A N 1
ATOM 772 C CA . LEU A 1 100 ? 6.548 -6.224 -21.266 1.00 96.31 100 LEU A CA 1
ATOM 773 C C . LEU A 1 100 ? 5.706 -5.071 -20.732 1.00 96.31 100 LEU A C 1
ATOM 775 O O . LEU A 1 100 ? 5.376 -4.134 -21.464 1.00 96.31 100 LEU A O 1
ATOM 779 N N . TRP A 1 101 ? 5.424 -5.132 -19.436 1.00 96.25 101 TRP A N 1
ATOM 780 C CA . TRP A 1 101 ? 4.749 -4.083 -18.683 1.00 96.25 101 TRP A CA 1
ATOM 781 C C . TRP A 1 101 ? 5.748 -3.357 -17.794 1.00 96.25 101 TRP A C 1
ATOM 783 O O . TRP A 1 101 ? 6.766 -3.918 -17.390 1.00 96.25 101 TRP A O 1
ATOM 793 N N . THR A 1 102 ? 5.454 -2.106 -17.471 1.00 96.62 102 THR A N 1
ATOM 794 C CA . THR A 1 102 ? 6.234 -1.357 -16.477 1.00 96.62 102 THR A CA 1
ATOM 795 C C . THR A 1 102 ? 5.587 -1.472 -15.104 1.00 96.62 102 THR A C 1
ATOM 797 O O . THR A 1 102 ? 4.370 -1.622 -14.993 1.00 96.62 102 THR A O 1
ATOM 800 N N . GLY A 1 103 ? 6.373 -1.312 -14.037 1.00 94.44 103 GLY A N 1
ATOM 801 C CA . GLY A 1 103 ? 5.799 -1.217 -12.693 1.00 94.44 103 GLY A CA 1
ATOM 802 C C . GLY A 1 103 ? 4.822 -0.046 -12.544 1.00 94.44 103 GLY A C 1
ATOM 803 O O . GLY A 1 103 ? 3.815 -0.173 -11.858 1.00 94.44 103 GLY A O 1
ATOM 804 N N . LYS A 1 104 ? 5.042 1.067 -13.260 1.00 94.38 104 LYS A N 1
ATOM 805 C CA . LYS A 1 104 ? 4.115 2.212 -13.273 1.00 94.38 104 LYS A CA 1
ATOM 806 C C . LYS A 1 104 ? 2.730 1.846 -13.826 1.00 94.38 104 LYS A C 1
ATOM 808 O O . LYS A 1 104 ? 1.733 2.327 -13.301 1.00 94.38 104 LYS A O 1
ATOM 813 N N . GLN A 1 105 ? 2.656 0.971 -14.835 1.00 93.00 105 GLN A N 1
ATOM 814 C CA . GLN A 1 105 ? 1.372 0.479 -15.353 1.00 93.00 105 GLN A CA 1
ATOM 815 C C . GLN A 1 105 ? 0.615 -0.343 -14.308 1.00 93.00 105 GLN A C 1
ATOM 817 O O . GLN A 1 105 ? -0.593 -0.187 -14.193 1.00 93.00 105 GLN A O 1
ATOM 822 N N . ILE A 1 106 ? 1.318 -1.167 -13.525 1.00 91.00 106 ILE A N 1
ATOM 823 C CA . ILE A 1 106 ? 0.704 -1.918 -12.421 1.00 91.00 106 ILE A CA 1
ATOM 824 C C . ILE A 1 106 ? 0.178 -0.962 -11.351 1.00 91.00 106 ILE A C 1
ATOM 826 O O . ILE A 1 106 ? -0.951 -1.120 -10.902 1.00 91.00 106 ILE A O 1
ATOM 830 N N . PHE A 1 107 ? 0.955 0.063 -10.987 1.00 90.50 107 PHE A N 1
ATOM 831 C CA . PHE A 1 107 ? 0.503 1.097 -10.050 1.00 90.50 107 PHE A CA 1
ATOM 832 C C . PHE A 1 107 ? -0.794 1.762 -10.497 1.00 90.50 107 PHE A C 1
ATOM 834 O O . PHE A 1 107 ? -1.686 1.971 -9.685 1.00 90.50 107 PHE A O 1
ATOM 841 N N . ASN A 1 108 ? -0.935 2.031 -11.792 1.00 90.00 108 ASN A N 1
ATOM 842 C CA . ASN A 1 108 ? -2.154 2.619 -12.329 1.00 90.00 108 ASN A CA 1
ATOM 843 C C . ASN A 1 108 ? -3.388 1.708 -12.204 1.00 90.00 108 ASN A C 1
ATOM 845 O O . ASN A 1 108 ? -4.500 2.214 -12.238 1.00 90.00 108 ASN A O 1
ATOM 849 N N . MET A 1 109 ? -3.219 0.387 -12.074 1.00 87.81 109 MET A N 1
ATOM 850 C CA . MET A 1 109 ? -4.352 -0.544 -11.980 1.00 87.81 109 MET A CA 1
ATOM 851 C C . MET A 1 109 ? -5.017 -0.558 -10.605 1.00 87.81 109 MET A C 1
ATOM 853 O O . MET A 1 109 ? -6.207 -0.832 -10.526 1.00 87.81 109 MET A O 1
ATOM 857 N N . PHE A 1 110 ? -4.267 -0.302 -9.530 1.00 87.19 110 PHE A N 1
ATOM 858 C CA . PHE A 1 110 ? -4.812 -0.328 -8.166 1.00 87.19 110 PHE A CA 1
ATOM 859 C C . PHE A 1 110 ? -4.972 1.065 -7.547 1.00 87.19 110 PHE A C 1
ATOM 861 O O . PHE A 1 110 ? -5.490 1.195 -6.438 1.00 87.19 110 PHE A O 1
ATOM 868 N N . LEU A 1 111 ? -4.502 2.119 -8.219 1.00 89.12 111 LEU A N 1
ATOM 869 C CA . LEU A 1 111 ? -4.722 3.485 -7.762 1.00 89.12 111 LEU A CA 1
ATOM 870 C C . LEU A 1 111 ? -6.159 3.927 -8.078 1.00 89.12 111 LEU A C 1
ATOM 872 O O . LEU A 1 111 ? -6.623 3.732 -9.200 1.00 89.12 111 LEU A O 1
ATOM 876 N N . PRO A 1 112 ? -6.861 4.571 -7.128 1.00 88.56 112 PRO A N 1
ATOM 877 C CA . PRO A 1 112 ? -8.143 5.196 -7.420 1.00 88.56 112 PRO A CA 1
ATOM 878 C C . PRO A 1 112 ? -7.954 6.397 -8.351 1.00 88.56 112 PRO A C 1
ATOM 880 O O . PRO A 1 112 ? -6.863 6.961 -8.448 1.00 88.56 112 PRO A O 1
ATOM 883 N N . ASN A 1 113 ? -9.047 6.849 -8.967 1.00 88.94 113 ASN A N 1
ATOM 884 C CA . ASN A 1 113 ? -9.043 8.020 -9.837 1.00 88.94 113 ASN A CA 1
ATOM 885 C C . ASN A 1 113 ? -8.651 9.294 -9.063 1.00 88.94 113 ASN A C 1
ATOM 887 O O . ASN A 1 113 ? -9.495 9.962 -8.463 1.00 88.94 113 ASN A O 1
ATOM 891 N N . VAL A 1 114 ? -7.363 9.654 -9.098 1.00 93.00 114 VAL A N 1
ATOM 892 C CA . VAL A 1 114 ? -6.814 10.842 -8.427 1.00 93.00 114 VAL A CA 1
ATOM 893 C C . VAL A 1 114 ? -5.841 11.608 -9.320 1.00 93.00 114 VAL A C 1
ATOM 895 O O . VAL A 1 114 ? -5.198 11.035 -10.192 1.00 93.00 114 VAL A O 1
ATOM 898 N N . ASN A 1 115 ? -5.698 12.909 -9.058 1.00 94.94 115 ASN A N 1
ATOM 899 C CA . ASN A 1 115 ? -4.698 13.756 -9.702 1.00 94.94 115 ASN A CA 1
ATOM 900 C C . ASN A 1 115 ? -3.658 14.194 -8.667 1.00 94.94 115 ASN A C 1
ATOM 902 O O . ASN A 1 115 ? -4.013 14.740 -7.621 1.00 94.94 115 ASN A O 1
ATOM 906 N N . LEU A 1 116 ? -2.374 13.976 -8.951 1.00 93.19 116 LEU A N 1
ATOM 907 C CA . LEU A 1 116 ? -1.282 14.322 -8.041 1.00 93.19 116 LEU A CA 1
ATOM 908 C C . LEU A 1 116 ? -0.045 14.786 -8.810 1.00 93.19 116 LEU A C 1
ATOM 910 O O . LEU A 1 116 ? 0.407 14.120 -9.737 1.00 93.19 116 LEU A O 1
ATOM 914 N N . LYS A 1 117 ? 0.549 15.893 -8.355 1.00 92.25 117 LYS A N 1
ATOM 915 C CA . LYS A 1 117 ? 1.881 16.349 -8.766 1.00 92.25 117 LYS A CA 1
ATOM 916 C C . LYS A 1 117 ? 2.778 16.436 -7.536 1.00 92.25 117 LYS A C 1
ATOM 918 O O . LYS A 1 117 ? 2.472 17.176 -6.602 1.00 92.25 117 LYS A O 1
ATOM 923 N N . LYS A 1 118 ? 3.869 15.673 -7.518 1.00 91.31 118 LYS A N 1
ATOM 924 C CA . LYS A 1 118 ? 4.895 15.712 -6.465 1.00 91.31 118 LYS A CA 1
ATOM 925 C C . LYS A 1 118 ? 6.288 15.497 -7.040 1.00 91.31 118 LYS A C 1
ATOM 927 O O . LYS A 1 118 ? 6.451 14.976 -8.136 1.00 91.31 118 LYS A O 1
ATOM 932 N N . SER A 1 119 ? 7.302 15.864 -6.271 1.00 90.44 119 SER A N 1
ATOM 933 C CA . SER A 1 119 ? 8.702 15.563 -6.554 1.00 90.44 119 SER A CA 1
ATOM 934 C C . SER A 1 119 ? 9.241 14.525 -5.569 1.00 90.44 119 SER A C 1
ATOM 936 O O . SER A 1 119 ? 8.821 14.441 -4.414 1.00 90.44 119 SER A O 1
ATOM 938 N N . SER A 1 120 ? 10.166 13.697 -6.047 1.00 88.44 120 SER A N 1
ATOM 939 C CA . SER A 1 120 ? 10.970 12.806 -5.211 1.00 88.44 120 SER A CA 1
ATOM 940 C C . SER A 1 120 ? 11.941 13.609 -4.340 1.00 88.44 120 SER A C 1
ATOM 942 O O . SER A 1 120 ? 12.314 14.730 -4.682 1.00 88.44 120 SER A O 1
ATOM 944 N N . ALA A 1 121 ? 12.403 13.013 -3.240 1.00 86.69 121 ALA A N 1
ATOM 945 C CA . ALA A 1 121 ? 13.303 13.673 -2.290 1.00 86.69 121 ALA A CA 1
ATOM 946 C C . ALA A 1 121 ? 14.654 14.108 -2.894 1.00 86.69 121 ALA A C 1
ATOM 948 O O . ALA A 1 121 ? 15.303 15.000 -2.362 1.00 86.69 121 ALA A O 1
ATOM 949 N N . TRP A 1 122 ? 15.078 13.486 -3.997 1.00 85.06 122 TRP A N 1
ATOM 950 C CA . TRP A 1 122 ? 16.324 13.782 -4.715 1.00 85.06 122 TRP A CA 1
ATOM 951 C C . TRP A 1 122 ? 16.072 14.486 -6.057 1.00 85.06 122 TRP A C 1
ATOM 953 O O . TRP A 1 122 ? 16.909 14.422 -6.957 1.00 85.06 122 TRP A O 1
ATOM 963 N N . HIS A 1 123 ? 14.915 15.134 -6.227 1.00 85.44 123 HIS A N 1
ATOM 964 C CA . HIS A 1 123 ? 14.697 16.021 -7.365 1.00 85.44 123 HIS A CA 1
ATOM 965 C C . HIS A 1 123 ? 15.622 17.236 -7.227 1.00 85.44 123 HIS A C 1
ATOM 967 O O . HIS A 1 123 ? 15.390 18.112 -6.399 1.00 85.44 123 HIS A O 1
ATOM 973 N N . ALA A 1 124 ? 16.693 17.265 -8.014 1.00 79.12 124 ALA A N 1
ATOM 974 C CA . ALA A 1 124 ? 17.430 18.493 -8.270 1.00 79.12 124 ALA A CA 1
ATOM 975 C C . ALA A 1 124 ? 16.681 19.244 -9.369 1.00 79.12 124 ALA A C 1
ATOM 977 O O . ALA A 1 124 ? 16.331 18.594 -10.346 1.00 79.12 124 ALA A O 1
ATOM 978 N N . ASP A 1 125 ? 16.457 20.553 -9.230 1.00 68.56 125 ASP A N 1
ATOM 979 C CA . ASP A 1 125 ? 15.918 21.392 -10.307 1.00 68.56 125 ASP A CA 1
ATOM 980 C C . ASP A 1 125 ? 17.004 21.589 -11.374 1.00 68.56 125 ASP A C 1
ATOM 982 O O . ASP A 1 125 ? 17.912 22.412 -11.184 1.00 68.56 125 ASP A O 1
ATOM 986 N N . PRO A 1 126 ? 16.996 20.8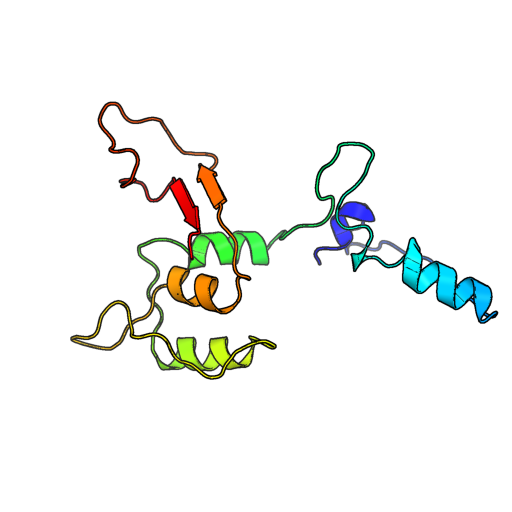54 -12.500 1.00 60.12 126 PRO A N 1
ATOM 987 C CA . PRO A 1 126 ? 18.052 20.998 -13.477 1.00 60.12 126 PRO A CA 1
ATOM 988 C C . PRO A 1 126 ? 17.678 22.201 -14.336 1.00 60.12 126 PRO A C 1
ATOM 990 O O . PRO A 1 126 ? 16.567 22.296 -14.864 1.00 60.12 126 PRO A O 1
ATOM 993 N N . LYS A 1 127 ? 18.611 23.142 -14.485 1.00 54.31 127 LYS A N 1
ATOM 994 C CA . LYS A 1 127 ? 18.459 24.260 -15.421 1.00 54.31 127 LYS A CA 1
ATOM 995 C C . LYS A 1 127 ? 18.197 23.688 -16.823 1.00 54.31 127 LYS A C 1
ATOM 997 O O . LYS A 1 127 ? 19.120 23.170 -17.441 1.00 54.31 127 LYS A O 1
ATOM 1002 N N . GLY A 1 128 ? 16.955 23.779 -17.304 1.00 59.81 128 GLY A N 1
ATOM 1003 C CA . GLY A 1 128 ? 16.565 23.355 -18.654 1.00 59.81 128 GLY A CA 1
ATOM 1004 C C . GLY A 1 128 ? 15.680 22.108 -18.761 1.00 59.81 128 GLY A C 1
ATOM 1005 O O . GLY A 1 128 ? 15.418 21.686 -19.885 1.00 59.81 128 GLY A O 1
ATOM 1006 N N . GLU A 1 129 ? 15.191 21.521 -17.661 1.00 63.84 129 GLU A N 1
ATOM 1007 C CA . GLU A 1 129 ? 14.129 20.506 -17.769 1.00 63.84 129 GLU A CA 1
ATOM 1008 C C . GLU A 1 129 ? 12.768 21.145 -18.071 1.00 63.84 129 GLU A C 1
ATOM 1010 O O . GLU A 1 129 ? 12.348 22.094 -17.408 1.00 63.84 129 GLU A O 1
ATOM 1015 N N . SER A 1 130 ? 12.064 20.590 -19.063 1.00 65.81 130 SER A N 1
ATOM 1016 C CA . SER A 1 130 ? 10.649 20.885 -19.305 1.00 65.81 130 SER A CA 1
ATOM 1017 C C . SER A 1 130 ? 9.820 20.490 -18.076 1.00 65.81 130 SER A C 1
ATOM 1019 O O . SER A 1 130 ? 10.152 19.526 -17.381 1.00 65.81 130 SER A O 1
ATOM 1021 N N . GLU A 1 131 ? 8.736 21.219 -17.792 1.00 68.06 131 GLU A N 1
ATOM 1022 C CA . GLU A 1 131 ? 7.826 20.886 -16.686 1.00 68.06 131 GLU A CA 1
ATOM 1023 C C . GLU A 1 131 ? 7.302 19.442 -16.782 1.00 68.06 131 GLU A C 1
ATOM 1025 O O . GLU A 1 131 ? 7.196 18.761 -15.757 1.00 68.06 131 GLU A O 1
ATOM 1030 N N . ASP A 1 132 ? 7.107 18.949 -18.007 1.00 75.25 132 ASP A N 1
ATOM 1031 C CA . ASP A 1 132 ? 6.393 17.703 -18.294 1.00 75.25 132 ASP A CA 1
ATOM 1032 C C . ASP A 1 132 ? 7.291 16.461 -18.419 1.00 75.25 132 ASP A C 1
ATOM 1034 O O . ASP A 1 132 ? 6.802 15.333 -18.346 1.00 75.25 132 ASP A O 1
ATOM 1038 N N . ILE A 1 133 ? 8.609 16.625 -18.593 1.00 81.69 133 ILE A N 1
ATOM 1039 C CA . ILE A 1 133 ? 9.539 15.504 -18.803 1.00 81.69 133 ILE A CA 1
ATOM 1040 C C . ILE A 1 133 ? 10.712 15.613 -17.832 1.00 81.69 133 ILE A C 1
ATOM 1042 O O . ILE A 1 133 ? 11.576 16.473 -17.980 1.00 81.69 133 ILE A O 1
ATOM 1046 N N . SER A 1 134 ? 10.784 14.675 -16.881 1.00 84.19 134 SER A N 1
ATOM 1047 C CA . SER A 1 134 ? 11.929 14.550 -15.971 1.00 84.19 134 SER A CA 1
ATOM 1048 C C . SER A 1 134 ? 12.956 13.545 -16.501 1.00 84.19 134 SER A C 1
ATOM 1050 O O . SER A 1 134 ? 12.643 12.371 -16.754 1.00 84.19 134 SER A O 1
ATOM 1052 N N . THR A 1 135 ? 14.212 13.973 -16.653 1.00 83.81 135 THR A N 1
ATOM 1053 C CA . THR A 1 135 ? 15.291 13.095 -17.138 1.00 83.81 135 THR A CA 1
ATOM 1054 C C . THR A 1 135 ? 15.590 12.002 -16.118 1.00 83.81 135 THR A C 1
ATOM 1056 O O . THR A 1 135 ? 15.658 10.825 -16.479 1.00 83.81 135 THR A O 1
ATOM 1059 N N . GLY A 1 136 ? 15.645 12.378 -14.837 1.00 85.81 136 GLY A N 1
ATOM 1060 C CA . GLY A 1 136 ? 15.927 11.490 -13.710 1.00 85.81 136 GLY A CA 1
ATOM 1061 C C . GLY A 1 136 ? 14.740 10.688 -13.172 1.00 85.81 136 GLY A C 1
ATOM 1062 O O . GLY A 1 136 ? 14.902 10.037 -12.144 1.00 85.81 136 GLY A O 1
ATOM 1063 N N . ASP A 1 137 ? 13.561 10.742 -13.808 1.00 89.31 137 ASP A N 1
ATOM 1064 C CA . ASP A 1 137 ? 12.346 10.048 -13.334 1.00 89.31 137 ASP A CA 1
ATOM 1065 C C . ASP A 1 137 ? 11.961 10.454 -11.893 1.00 89.31 137 ASP A C 1
ATOM 1067 O O . ASP A 1 137 ? 11.555 9.642 -11.064 1.00 89.31 137 ASP A O 1
ATOM 1071 N N . THR A 1 138 ? 12.171 11.733 -11.570 1.00 89.00 138 THR A N 1
ATOM 1072 C CA . THR A 1 138 ? 12.087 12.281 -10.207 1.00 89.00 138 THR A CA 1
ATOM 1073 C C . THR A 1 138 ? 10.798 13.047 -9.935 1.00 89.00 138 THR A C 1
ATOM 1075 O O . THR A 1 138 ? 10.510 13.340 -8.774 1.00 89.00 138 THR A O 1
ATOM 1078 N N . ARG A 1 139 ? 10.015 13.378 -10.967 1.00 89.25 139 ARG A N 1
ATOM 1079 C CA . ARG A 1 139 ? 8.693 14.003 -10.825 1.00 89.25 139 ARG A CA 1
ATOM 1080 C C . ARG A 1 139 ? 7.606 12.939 -10.921 1.00 89.25 139 ARG A C 1
ATOM 1082 O O . ARG A 1 139 ? 7.552 12.184 -11.886 1.00 89.25 139 ARG A O 1
ATOM 1089 N N . VAL A 1 140 ? 6.745 12.895 -9.912 1.00 91.25 140 VAL A N 1
ATOM 1090 C CA . VAL A 1 140 ? 5.582 12.014 -9.831 1.00 91.25 140 VAL A CA 1
ATOM 1091 C C . VAL A 1 140 ? 4.369 12.785 -10.333 1.00 91.25 140 VAL A C 1
ATOM 1093 O O . VAL A 1 140 ? 3.932 13.748 -9.697 1.00 91.25 140 VAL A O 1
ATOM 1096 N N . LEU A 1 141 ? 3.836 12.341 -11.466 1.00 91.81 141 LEU A N 1
ATOM 1097 C CA . LEU A 1 141 ? 2.593 12.823 -12.053 1.00 91.81 141 LEU A CA 1
ATOM 1098 C C . LEU A 1 141 ? 1.606 11.655 -12.105 1.00 91.81 141 LEU A C 1
ATOM 1100 O O . LEU A 1 141 ? 1.893 10.639 -12.733 1.00 91.81 141 LEU A O 1
ATOM 1104 N N . ILE A 1 142 ? 0.466 11.809 -11.437 1.00 93.19 142 ILE A N 1
ATOM 1105 C CA . ILE A 1 142 ? -0.682 10.903 -11.526 1.00 93.19 142 ILE A CA 1
ATOM 1106 C C . ILE A 1 142 ? -1.825 11.721 -12.111 1.00 93.19 142 ILE A C 1
ATOM 1108 O O . ILE A 1 142 ? -2.129 12.800 -11.593 1.00 93.19 142 ILE A O 1
ATOM 1112 N N . GLN A 1 143 ? -2.401 11.233 -13.204 1.00 89.81 143 GLN A N 1
ATOM 1113 C CA . GLN A 1 143 ? -3.478 11.890 -13.928 1.00 89.81 143 GLN A CA 1
ATOM 1114 C C . GLN A 1 143 ? -4.383 10.830 -14.558 1.00 89.81 143 GLN A C 1
ATOM 1116 O O . GLN A 1 143 ? -3.864 9.887 -15.156 1.00 89.81 143 GLN A O 1
ATOM 1121 N N . ASN A 1 144 ? -5.701 11.020 -14.441 1.00 75.56 144 ASN A N 1
ATOM 1122 C CA . ASN A 1 144 ? -6.694 10.257 -15.209 1.00 75.56 144 ASN A CA 1
ATOM 1123 C C . ASN A 1 144 ? -7.094 10.993 -16.482 1.00 75.56 144 ASN A C 1
ATOM 1125 O O . ASN A 1 144 ? -7.198 12.244 -16.425 1.00 75.56 144 ASN A O 1
#

Foldseek 3Di:
DQCCQVVVDDDPDDDDDDDDDDDPVVVCCCVPPVDPVNCQADPVVRGGSGDQDDPRVVVLVVQQDPPHKDAPVRLVVLLVVQPPAPPDDDFAPDPPPGGIHGSVVVVVRNDDQDWDWDFAPPDDPDVDDDPVDDPRSGIDTDHD

pLDDT: mean 91.59, std 7.85, range [54.31, 98.0]

Radius of gyration: 20.24 Å; chains: 1; bounding box: 43×39×55 Å

InterPro domains:
  IPR000722 RNA polymerase, alpha subunit [PF00623] (2-36)
  IPR007066 RNA polymerase Rpb1, domain 3 [PF04983] (39-144)
  IPR042102 RNA polymerase Rpb1, domain 3 superfamily [G3DSA:1.10.274.100] (44-144)
  IPR045867 DNA-directed RNA polymerase, subunit beta-prime [PTHR19376] (2-123)